Protein AF-A0A497HA04-F1 (afdb_monomer_lite)

Foldseek 3Di:
DDPPDPDAAAEAEDQDDPDQWAQDLVNSYIYHYPVCVVPPVVVVVSVVLRVQCSVVSVDPVSNVVSVLVVCLVCLPVVVVVVVVVVVCVVVVDVVVVVVVVVSSVVNVVCVVVVVVVVVVVVVVVVVVVVVCVVVVVD

Sequence (138 aa):
MKLKREGKPRIEWTSNSDVIAAYDPIADVIIINKRLRKNKKILKRCLEHEMLHWKAKDSFLKHLYIDLTDNFKHLFDCEFHSEVRKLVYQNKDVMLVKMFLLNYLIVLVLSPFMILAKLWFYSYRLVELIRGGADGKA

Secondary structure (DSSP, 8-state):
------S--EEEEESS-SSSEEEETTTTEEEEEGGGGG-HHHHHHHHHHHHHHHHTTT-HHHHHHHHHHHHHHHTT-HHHHHHHHHHHHHHT-HHHHHHHHHHHHHHHHHHHHHHHHHHHHHHHHHHHHHHHHHTT--

pLDDT: mean 75.04, std 12.55, range [34.31, 92.44]

Radius of gyration: 20.59 Å; chains: 1; bounding box: 50×46×54 Å

Structure (mmCIF, N/CA/C/O backbone):
data_AF-A0A497HA04-F1
#
_entry.id   AF-A0A497HA04-F1
#
loop_
_atom_site.group_PDB
_atom_site.id
_atom_site.type_symbol
_atom_site.label_atom_id
_atom_site.label_alt_id
_atom_site.label_comp_id
_atom_site.label_asym_id
_atom_site.label_entity_id
_atom_site.label_seq_id
_atom_site.pdbx_PDB_ins_code
_atom_site.Cartn_x
_atom_site.Cartn_y
_atom_site.Cartn_z
_atom_site.occupancy
_atom_site.B_iso_or_equiv
_atom_site.auth_seq_id
_atom_site.auth_comp_id
_atom_site.auth_asym_id
_atom_site.auth_atom_id
_atom_site.pdbx_PDB_model_num
ATOM 1 N N . MET A 1 1 ? -19.849 30.450 -5.565 1.00 34.31 1 MET A N 1
ATOM 2 C CA . MET A 1 1 ? -18.428 30.048 -5.696 1.00 34.31 1 MET A CA 1
ATOM 3 C C . MET A 1 1 ? -18.121 28.978 -4.655 1.00 34.31 1 MET A C 1
ATOM 5 O O . MET A 1 1 ? -18.272 29.253 -3.474 1.00 34.31 1 MET A O 1
ATOM 9 N N . LYS A 1 2 ? -17.774 27.750 -5.066 1.00 39.94 2 LYS A N 1
ATOM 10 C CA . LYS A 1 2 ? -17.339 26.688 -4.142 1.00 39.94 2 LYS A CA 1
ATOM 11 C C . LYS A 1 2 ? -15.832 26.840 -3.924 1.00 39.94 2 LYS A C 1
ATOM 13 O O . LYS A 1 2 ? -15.083 26.807 -4.895 1.00 39.94 2 LYS A O 1
ATOM 18 N N . LEU A 1 3 ? -15.409 27.044 -2.676 1.00 42.69 3 LEU A N 1
ATOM 19 C CA . LEU A 1 3 ? -13.997 27.061 -2.285 1.00 42.69 3 LEU A CA 1
ATOM 20 C C . LEU A 1 3 ? -13.339 25.751 -2.743 1.00 42.69 3 LEU A C 1
ATOM 22 O O . LEU A 1 3 ? -13.653 24.682 -2.216 1.00 42.69 3 LEU A O 1
ATOM 26 N N . LYS A 1 4 ? -12.447 25.833 -3.738 1.00 46.22 4 LYS A N 1
ATOM 27 C CA . LYS A 1 4 ? -11.519 24.753 -4.084 1.00 46.22 4 LYS A CA 1
ATOM 28 C C . LYS A 1 4 ? -10.614 24.544 -2.867 1.00 46.22 4 LYS A C 1
ATOM 30 O O . LYS A 1 4 ? -9.765 25.381 -2.584 1.00 46.22 4 LYS A O 1
ATOM 35 N N . ARG A 1 5 ? -10.849 23.474 -2.102 1.00 55.97 5 ARG A N 1
ATOM 36 C CA . ARG A 1 5 ? -9.963 23.058 -1.008 1.00 55.97 5 ARG A CA 1
ATOM 37 C C . ARG A 1 5 ? -8.695 22.475 -1.620 1.00 55.97 5 ARG A C 1
ATOM 39 O O . ARG A 1 5 ? -8.743 21.435 -2.270 1.00 55.97 5 ARG A O 1
ATOM 46 N N . GLU A 1 6 ? -7.577 23.161 -1.435 1.00 53.00 6 GLU A N 1
ATOM 47 C CA . GLU A 1 6 ? -6.270 22.690 -1.876 1.00 53.00 6 GLU A CA 1
ATOM 48 C C . GLU A 1 6 ? -5.796 21.501 -1.021 1.00 53.00 6 GLU A C 1
ATOM 50 O O . GLU A 1 6 ? -5.557 21.614 0.180 1.00 53.00 6 GLU A O 1
ATOM 55 N N . GLY A 1 7 ? -5.634 20.345 -1.668 1.00 68.44 7 GLY A N 1
ATOM 56 C CA . GLY A 1 7 ? -4.455 19.499 -1.476 1.00 68.44 7 GLY A CA 1
ATOM 57 C C . GLY A 1 7 ? -4.357 18.572 -0.257 1.00 68.44 7 GLY A C 1
ATOM 58 O O . GLY A 1 7 ? -3.248 18.101 -0.005 1.00 68.44 7 GLY A O 1
ATOM 59 N N . LYS A 1 8 ? -5.428 18.276 0.497 1.00 78.56 8 LYS A N 1
ATOM 60 C CA . LYS A 1 8 ? -5.393 17.245 1.563 1.00 78.56 8 LYS A CA 1
ATOM 61 C C . LYS A 1 8 ? -6.689 16.419 1.636 1.00 78.56 8 LYS A C 1
ATOM 63 O O . LYS A 1 8 ? -7.760 17.019 1.523 1.00 78.56 8 LYS A O 1
ATOM 68 N N . PRO A 1 9 ? -6.612 15.094 1.888 1.00 83.62 9 PRO A N 1
ATOM 69 C CA . PRO A 1 9 ? -7.795 14.259 2.087 1.00 83.62 9 PRO A CA 1
ATOM 70 C C . PRO A 1 9 ? -8.502 14.608 3.397 1.00 83.62 9 PRO A C 1
ATOM 72 O O . PRO A 1 9 ? -7.868 15.011 4.379 1.00 83.62 9 PRO A O 1
ATOM 75 N N . ARG A 1 10 ? -9.821 14.404 3.444 1.00 89.94 10 ARG A N 1
ATOM 76 C CA . ARG A 1 10 ? -10.571 14.453 4.708 1.00 89.94 10 ARG A CA 1
ATOM 77 C C . ARG A 1 10 ? -10.241 13.200 5.523 1.00 89.94 10 ARG A C 1
ATOM 79 O O . ARG A 1 10 ? -10.189 12.115 4.967 1.00 89.94 10 ARG A O 1
ATOM 86 N N . ILE A 1 11 ? -10.028 13.334 6.833 1.00 91.00 11 ILE A N 1
ATOM 87 C CA . ILE A 1 11 ? -9.798 12.184 7.722 1.00 91.00 11 ILE A CA 1
ATOM 88 C C . ILE A 1 11 ? -11.062 11.928 8.536 1.00 91.00 11 ILE A C 1
ATOM 90 O O . ILE A 1 11 ? -11.524 12.813 9.260 1.00 91.00 11 ILE A O 1
ATOM 94 N N . GLU A 1 12 ? -11.590 10.713 8.452 1.00 92.44 12 GLU A N 1
ATOM 95 C CA . GLU A 1 12 ? -12.752 10.267 9.211 1.00 92.44 12 GLU A CA 1
ATOM 96 C C . GLU A 1 12 ? -12.399 9.162 10.190 1.00 92.44 12 GLU A C 1
ATOM 98 O O . GLU A 1 12 ? -11.632 8.250 9.903 1.00 92.44 12 GLU A O 1
ATOM 103 N N . TRP A 1 13 ? -12.993 9.242 11.376 1.00 90.94 13 TRP A N 1
ATOM 104 C CA . TRP A 1 13 ? -12.772 8.275 12.439 1.00 90.94 13 TRP A CA 1
ATOM 105 C C . TRP A 1 13 ? -14.016 7.422 12.621 1.00 90.94 13 TRP A C 1
ATOM 107 O O . TRP A 1 13 ? -15.047 7.924 13.072 1.00 90.94 13 TRP A O 1
ATOM 117 N N . THR A 1 14 ? -13.902 6.123 12.373 1.00 88.75 14 THR A N 1
ATOM 118 C CA . THR A 1 14 ? -15.018 5.179 12.501 1.00 88.75 14 THR A CA 1
ATOM 119 C C . THR A 1 14 ? -14.753 4.119 13.565 1.00 88.75 14 THR A C 1
ATOM 121 O O . THR A 1 14 ? -13.613 3.752 13.846 1.00 88.75 14 THR A O 1
ATOM 124 N N . SER A 1 15 ? -15.823 3.664 14.211 1.00 82.50 15 SER A N 1
ATOM 125 C CA . SER A 1 15 ? -15.790 2.547 15.161 1.00 82.50 15 SER A CA 1
ATOM 126 C C . SER A 1 15 ? -16.076 1.198 14.483 1.00 82.50 15 SER A C 1
ATOM 128 O O . SER A 1 15 ? -15.715 0.169 15.045 1.00 82.50 15 SER A O 1
ATOM 130 N N . ASN A 1 16 ? -16.715 1.224 13.304 1.00 72.44 16 ASN A N 1
ATOM 131 C CA . ASN A 1 16 ? -17.355 0.081 12.638 1.00 72.44 16 ASN A CA 1
ATOM 132 C C . ASN A 1 16 ? -16.694 -0.243 11.288 1.00 72.44 16 ASN A C 1
ATOM 134 O O . ASN A 1 16 ? -17.379 -0.556 10.324 1.00 72.44 16 ASN A O 1
ATOM 138 N N . SER A 1 17 ? -15.375 -0.088 11.192 1.00 70.56 17 SER A N 1
ATOM 139 C CA . SER A 1 17 ? -14.633 -0.503 10.000 1.00 70.56 17 SER A CA 1
ATOM 140 C C . SER A 1 17 ? -13.956 -1.836 10.264 1.00 70.56 17 SER A C 1
ATOM 142 O O . SER A 1 17 ? -13.199 -1.945 11.235 1.00 70.56 17 SER A O 1
ATOM 144 N N . ASP A 1 18 ? -14.184 -2.792 9.365 1.00 68.12 18 ASP A N 1
ATOM 145 C CA . ASP A 1 18 ? -13.463 -4.069 9.300 1.00 68.12 18 ASP A CA 1
ATOM 146 C C . ASP A 1 18 ? -11.980 -3.866 8.943 1.00 68.12 18 ASP A C 1
ATOM 148 O O . ASP A 1 18 ? -11.139 -4.733 9.171 1.00 68.12 18 ASP A O 1
ATOM 152 N N . VAL A 1 19 ? -11.637 -2.679 8.430 1.00 69.06 19 VAL A N 1
ATOM 153 C CA . VAL A 1 19 ? -10.278 -2.273 8.072 1.00 69.06 19 VAL A CA 1
ATOM 154 C C . VAL A 1 19 ? -9.702 -1.302 9.104 1.00 69.06 19 VAL A C 1
ATOM 156 O O . VAL A 1 19 ? -10.405 -0.474 9.694 1.00 69.06 19 VAL A O 1
ATOM 159 N N . ILE A 1 20 ? -8.393 -1.398 9.321 1.00 80.88 20 ILE A N 1
ATOM 160 C CA . ILE A 1 20 ? -7.644 -0.584 10.284 1.00 80.88 20 ILE A CA 1
ATOM 161 C C . ILE A 1 20 ? -7.545 0.882 9.810 1.00 80.88 20 ILE A C 1
ATOM 163 O O . ILE A 1 20 ? -7.815 1.801 10.589 1.00 80.88 20 ILE A O 1
ATOM 167 N N . ALA A 1 21 ? -7.227 1.089 8.534 1.00 85.50 21 ALA A N 1
ATOM 168 C CA . ALA A 1 21 ? -7.331 2.351 7.810 1.00 85.50 21 ALA A CA 1
ATOM 169 C C . ALA A 1 21 ? -7.593 2.047 6.324 1.00 85.50 21 ALA A C 1
ATOM 171 O O . ALA A 1 21 ? -7.285 0.939 5.887 1.00 85.50 21 ALA A O 1
ATOM 172 N N . ALA A 1 22 ? -8.218 2.978 5.602 1.00 87.31 22 ALA A N 1
ATOM 173 C CA . ALA A 1 22 ? -8.432 2.877 4.160 1.00 87.31 22 ALA A CA 1
ATOM 174 C C . ALA A 1 22 ? -8.697 4.257 3.542 1.00 87.31 22 ALA A C 1
ATOM 176 O O . ALA A 1 22 ? -9.465 5.050 4.093 1.00 87.31 22 ALA A O 1
ATOM 177 N N . TYR A 1 23 ? -8.112 4.534 2.383 1.00 88.31 23 TYR A N 1
ATOM 178 C CA . TYR A 1 23 ? -8.466 5.662 1.534 1.00 88.31 23 TYR A CA 1
ATOM 179 C C . TYR A 1 23 ? -9.630 5.297 0.605 1.00 88.31 23 TYR A C 1
ATOM 181 O O . TYR A 1 23 ? -9.546 4.361 -0.187 1.00 88.31 23 TYR A O 1
ATOM 189 N N . ASP A 1 24 ? -10.709 6.072 0.685 1.00 87.44 24 ASP A N 1
ATOM 190 C CA . ASP A 1 24 ? -11.839 6.036 -0.233 1.00 87.44 24 ASP A CA 1
ATOM 191 C C . ASP A 1 24 ? -11.628 7.080 -1.350 1.00 87.44 24 ASP A C 1
ATOM 193 O O . ASP A 1 24 ? -11.758 8.286 -1.096 1.00 87.44 24 ASP A O 1
ATOM 197 N N . PRO A 1 25 ? -11.318 6.651 -2.590 1.00 82.56 25 PRO A N 1
ATOM 198 C CA . PRO A 1 25 ? -11.091 7.557 -3.713 1.00 82.56 25 PRO A CA 1
ATOM 199 C C . PRO A 1 25 ? -12.373 8.231 -4.220 1.00 82.56 25 PRO A C 1
ATOM 201 O O . PRO A 1 25 ? -12.289 9.287 -4.843 1.00 82.56 25 PRO A O 1
ATOM 204 N N . ILE A 1 26 ? -13.552 7.654 -3.958 1.00 84.19 26 ILE A N 1
ATOM 205 C CA . ILE A 1 26 ? -14.844 8.211 -4.383 1.00 84.19 26 ILE A CA 1
ATOM 206 C C . ILE A 1 26 ? -15.232 9.361 -3.452 1.00 84.19 26 ILE A C 1
ATOM 208 O O . ILE A 1 26 ? -15.622 10.435 -3.912 1.00 84.19 26 ILE A O 1
ATOM 212 N N . ALA A 1 27 ? -15.110 9.148 -2.139 1.00 86.69 27 ALA A N 1
ATOM 213 C CA . ALA A 1 27 ? -15.410 10.168 -1.135 1.00 86.69 27 ALA A CA 1
ATOM 214 C C . ALA A 1 27 ? -14.257 11.168 -0.908 1.00 86.69 27 ALA A C 1
ATOM 216 O O . ALA A 1 27 ? -14.474 12.210 -0.284 1.00 86.69 27 ALA A O 1
ATOM 217 N N . ASP A 1 28 ? -13.054 10.862 -1.405 1.00 87.69 28 ASP A N 1
ATOM 218 C CA . ASP A 1 28 ? -11.790 11.565 -1.141 1.00 87.69 28 ASP A CA 1
ATO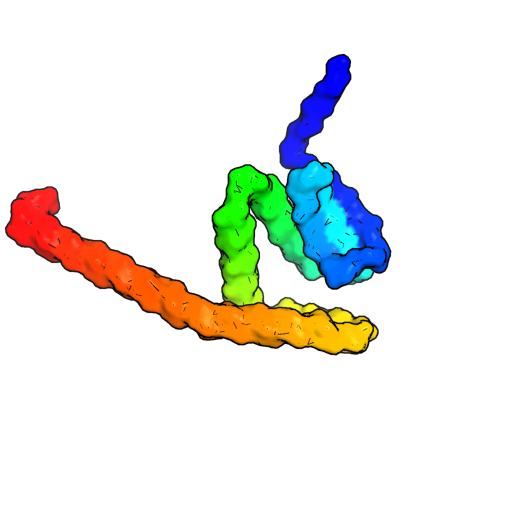M 219 C C . ASP A 1 28 ? -11.466 11.667 0.366 1.00 87.69 28 ASP A C 1
ATOM 221 O O . ASP A 1 28 ? -11.111 12.725 0.906 1.00 87.69 28 ASP A O 1
ATOM 225 N N . VAL A 1 29 ? -11.633 10.541 1.069 1.00 91.12 29 VAL A N 1
ATOM 226 C CA . VAL A 1 29 ? -11.554 10.442 2.535 1.00 91.12 29 VAL A CA 1
ATOM 227 C C . VAL A 1 29 ? -10.614 9.321 2.956 1.00 91.12 29 VAL A C 1
ATOM 229 O O . VAL A 1 29 ? -10.701 8.214 2.450 1.00 91.12 29 VAL A O 1
ATOM 232 N N . ILE A 1 30 ? -9.764 9.574 3.949 1.00 91.75 30 ILE A N 1
ATOM 233 C CA . ILE A 1 30 ? -9.048 8.532 4.688 1.00 91.75 30 ILE A CA 1
ATOM 234 C C . ILE A 1 30 ? -9.879 8.153 5.913 1.00 91.75 30 ILE A C 1
ATOM 236 O O . ILE A 1 30 ? -10.058 8.951 6.836 1.00 91.75 30 ILE A O 1
ATOM 240 N N . ILE A 1 31 ? -10.376 6.925 5.926 1.00 91.50 31 ILE A N 1
ATOM 241 C CA . ILE A 1 31 ? -11.153 6.336 7.010 1.00 91.50 31 ILE A CA 1
ATOM 242 C C . ILE A 1 31 ? -10.186 5.615 7.950 1.00 91.50 31 ILE A C 1
ATOM 244 O O . ILE A 1 31 ? -9.391 4.788 7.520 1.00 91.50 31 ILE A O 1
ATOM 248 N N . ILE A 1 32 ? -10.245 5.915 9.247 1.00 89.19 32 ILE A N 1
ATOM 249 C CA . ILE A 1 32 ? -9.354 5.347 10.266 1.00 89.19 32 ILE A CA 1
ATOM 250 C C . ILE A 1 32 ? -10.178 4.754 11.400 1.00 89.19 32 ILE A C 1
ATOM 252 O O . ILE A 1 32 ? -11.061 5.407 11.970 1.00 89.19 32 ILE A O 1
ATOM 256 N N . ASN A 1 33 ? -9.852 3.524 11.792 1.00 88.38 33 ASN A N 1
ATOM 257 C CA . ASN A 1 33 ? -10.484 2.895 12.939 1.00 88.38 33 ASN A CA 1
ATOM 258 C C . ASN A 1 33 ? -10.085 3.619 14.241 1.00 88.38 33 ASN A C 1
ATOM 260 O O . ASN A 1 33 ? -8.904 3.761 14.570 1.00 88.38 33 ASN A O 1
ATOM 264 N N . LYS A 1 34 ? -11.069 4.051 15.041 1.00 87.75 34 LYS A N 1
ATOM 265 C CA . LYS A 1 34 ? -10.860 4.782 16.309 1.00 87.75 34 LYS A CA 1
ATOM 266 C C . LYS A 1 34 ? -9.950 4.049 17.295 1.00 87.75 34 LYS A C 1
ATOM 268 O O . LYS A 1 34 ? -9.296 4.705 18.108 1.00 87.75 34 LYS A O 1
ATOM 273 N N . ARG A 1 35 ? -9.879 2.715 17.231 1.00 82.19 35 ARG A N 1
ATOM 274 C CA . ARG A 1 35 ? -9.032 1.895 18.113 1.00 82.19 35 ARG A CA 1
ATOM 275 C C . ARG A 1 35 ? -7.539 2.194 17.936 1.00 82.19 35 ARG A C 1
ATOM 277 O O . ARG A 1 35 ? -6.790 2.098 18.906 1.00 82.19 35 ARG A O 1
ATOM 284 N N . LEU A 1 36 ? -7.122 2.665 16.757 1.00 80.31 36 LEU A N 1
ATOM 285 C CA . LEU A 1 36 ? -5.737 3.057 16.482 1.00 80.31 36 LEU A CA 1
ATOM 286 C C . LEU A 1 36 ? -5.263 4.295 17.242 1.00 80.31 36 LEU A C 1
ATOM 288 O O . LEU A 1 36 ? -4.058 4.476 17.388 1.00 80.31 36 LEU A O 1
ATOM 292 N N . ARG A 1 37 ? -6.166 5.137 17.770 1.00 81.81 37 ARG A N 1
ATOM 293 C CA . ARG A 1 37 ? -5.772 6.353 18.513 1.00 81.81 37 ARG A CA 1
ATOM 294 C C . ARG A 1 37 ? -4.819 6.061 19.673 1.00 81.81 37 ARG A C 1
ATOM 296 O O . ARG A 1 37 ? -4.029 6.924 20.044 1.00 81.81 37 ARG A O 1
ATOM 303 N N . LYS A 1 38 ? -4.899 4.854 20.241 1.00 81.25 38 L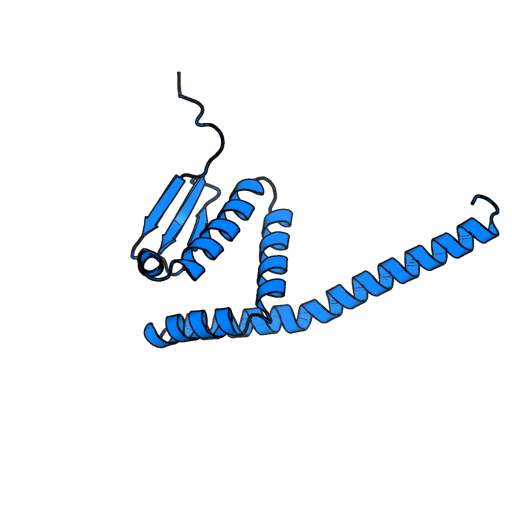YS A N 1
ATOM 304 C CA . LYS A 1 38 ? -4.062 4.416 21.362 1.00 81.25 38 LYS A CA 1
ATOM 305 C C . LYS A 1 38 ? -2.647 4.009 20.937 1.00 81.25 38 LYS A C 1
ATOM 307 O O . LYS A 1 38 ? -1.742 4.106 21.757 1.00 81.25 38 LYS A O 1
ATOM 312 N N . ASN A 1 39 ? -2.431 3.600 19.682 1.00 83.50 39 ASN A N 1
ATOM 313 C CA . ASN A 1 39 ? -1.113 3.206 19.179 1.00 83.50 39 ASN A CA 1
ATOM 314 C C . ASN A 1 39 ? -0.598 4.223 18.147 1.00 83.50 39 ASN A C 1
ATOM 316 O O . ASN A 1 39 ? -0.838 4.104 16.945 1.00 83.50 39 ASN A O 1
ATOM 320 N N . LYS A 1 40 ? 0.139 5.232 18.634 1.00 85.44 40 LYS A N 1
ATOM 321 C CA . LYS A 1 40 ? 0.683 6.332 17.815 1.00 85.44 40 LYS A CA 1
ATOM 322 C C . LYS A 1 40 ? 1.601 5.851 16.683 1.00 85.44 40 LYS A C 1
ATOM 324 O O . LYS A 1 40 ? 1.614 6.482 15.630 1.00 85.44 40 LYS A O 1
ATOM 329 N N . LYS A 1 41 ? 2.356 4.763 16.886 1.00 83.50 41 LYS A N 1
ATOM 330 C CA . LYS A 1 41 ? 3.308 4.231 15.895 1.00 83.50 41 LYS A CA 1
ATOM 331 C C . LYS A 1 41 ? 2.568 3.619 14.707 1.00 83.50 41 LYS A C 1
ATOM 333 O O . LYS A 1 41 ? 2.832 4.012 13.573 1.00 83.50 41 LYS A O 1
ATOM 338 N N . ILE A 1 42 ? 1.601 2.736 14.970 1.00 78.75 42 ILE A N 1
ATOM 339 C CA . ILE A 1 42 ? 0.760 2.141 13.917 1.00 78.75 42 ILE A CA 1
ATOM 340 C C . ILE A 1 42 ? -0.069 3.224 13.229 1.00 78.75 42 ILE A C 1
ATOM 342 O O . ILE A 1 42 ? -0.089 3.290 12.007 1.00 78.75 42 ILE A O 1
ATOM 346 N N . LEU A 1 43 ? -0.695 4.119 14.000 1.00 86.06 43 LEU A N 1
ATOM 347 C CA . LEU A 1 43 ? -1.511 5.198 13.448 1.00 86.06 43 LEU A CA 1
ATOM 348 C C . LEU A 1 43 ? -0.727 6.076 12.466 1.00 86.06 43 LEU A C 1
ATOM 350 O O . LEU A 1 43 ? -1.225 6.370 11.383 1.00 86.06 43 LEU A O 1
ATOM 354 N N . LYS A 1 44 ? 0.490 6.492 12.839 1.00 88.62 44 LYS A N 1
ATOM 355 C CA . LYS A 1 44 ? 1.352 7.296 11.967 1.00 88.62 44 LYS A CA 1
ATOM 356 C C . LYS A 1 44 ? 1.647 6.559 10.659 1.00 88.62 44 LYS A C 1
ATOM 358 O O . LYS A 1 44 ? 1.514 7.159 9.601 1.00 88.62 44 LYS A O 1
ATOM 363 N N . ARG A 1 45 ? 1.990 5.270 10.733 1.00 83.62 45 ARG A N 1
ATOM 364 C CA . ARG A 1 45 ? 2.277 4.450 9.548 1.00 83.62 45 ARG A CA 1
ATOM 365 C C . ARG A 1 45 ? 1.057 4.293 8.643 1.00 83.62 45 ARG A C 1
ATOM 367 O O . ARG A 1 45 ? 1.169 4.550 7.453 1.00 83.62 45 ARG A O 1
ATOM 374 N N . CYS A 1 46 ? -0.107 3.954 9.201 1.00 84.19 46 CYS A N 1
ATOM 375 C CA . CYS A 1 46 ? -1.349 3.862 8.431 1.00 84.19 46 CYS A CA 1
ATOM 376 C C . CYS A 1 46 ? -1.670 5.194 7.741 1.00 84.19 46 CYS A C 1
ATOM 378 O O . CYS A 1 46 ? -1.985 5.215 6.563 1.00 84.19 46 CYS A O 1
ATOM 380 N N . LEU A 1 47 ? -1.523 6.324 8.437 1.00 89.50 47 LEU A N 1
ATOM 381 C CA . LEU A 1 47 ? -1.723 7.645 7.836 1.00 89.50 47 LEU A CA 1
ATOM 382 C C . LEU A 1 47 ? -0.747 7.940 6.692 1.00 89.50 47 LEU A C 1
ATOM 384 O O . LEU A 1 47 ? -1.161 8.471 5.665 1.00 89.50 47 LEU A O 1
ATOM 388 N N . GLU A 1 48 ? 0.537 7.623 6.869 1.00 89.56 48 GLU A N 1
ATOM 389 C CA . GLU A 1 48 ? 1.555 7.794 5.828 1.00 89.56 48 GLU A CA 1
ATOM 390 C C . GLU A 1 48 ? 1.226 6.954 4.590 1.00 89.56 48 GLU A C 1
ATOM 392 O O . GLU A 1 48 ? 1.276 7.477 3.478 1.00 89.56 48 GLU A O 1
ATOM 397 N N . HIS A 1 49 ? 0.823 5.700 4.795 1.00 89.62 49 HIS A N 1
ATOM 398 C CA . HIS A 1 49 ? 0.395 4.779 3.747 1.00 89.62 49 HIS A CA 1
ATOM 399 C C . HIS A 1 49 ? -0.833 5.307 2.984 1.00 89.62 49 HIS A C 1
ATOM 401 O O . HIS A 1 49 ? -0.766 5.532 1.777 1.00 89.62 49 HIS A O 1
ATOM 407 N N . GLU A 1 50 ? -1.924 5.632 3.683 1.00 89.50 50 GLU A N 1
ATOM 408 C CA . GLU A 1 50 ? -3.152 6.127 3.043 1.00 89.50 50 GLU A CA 1
ATOM 409 C C . GLU A 1 50 ? -2.956 7.486 2.349 1.00 89.50 50 GLU A C 1
ATOM 411 O O . GLU A 1 50 ? -3.583 7.784 1.332 1.00 89.50 50 GLU A O 1
ATOM 416 N N . MET A 1 51 ? -2.037 8.324 2.842 1.00 90.06 51 MET A N 1
ATOM 417 C CA . MET A 1 51 ? -1.649 9.555 2.149 1.00 90.06 51 MET A CA 1
ATOM 418 C C . MET A 1 51 ? -0.918 9.290 0.828 1.00 90.06 51 MET A C 1
ATOM 420 O O . MET A 1 51 ? -1.022 10.113 -0.085 1.00 90.06 51 MET A O 1
ATOM 424 N N . LEU A 1 52 ? -0.161 8.195 0.709 1.00 88.31 52 LEU A N 1
ATOM 425 C CA . LEU A 1 52 ? 0.453 7.804 -0.561 1.00 88.31 52 LEU A CA 1
ATOM 426 C C . LEU A 1 52 ? -0.616 7.362 -1.561 1.00 88.31 52 LEU A C 1
ATOM 428 O O . LEU A 1 52 ? -0.561 7.808 -2.707 1.00 88.31 52 LEU A O 1
ATOM 432 N N . HIS A 1 53 ? -1.619 6.595 -1.121 1.00 85.75 53 HIS A N 1
ATOM 433 C CA . HIS A 1 53 ? -2.784 6.264 -1.948 1.00 85.75 53 HIS A CA 1
ATOM 434 C C . HIS A 1 53 ? -3.527 7.517 -2.400 1.00 85.75 53 HIS A C 1
ATOM 436 O O . HIS A 1 53 ? -3.746 7.706 -3.591 1.00 85.75 53 HIS A O 1
ATOM 442 N N . TRP A 1 54 ? -3.798 8.454 -1.491 1.00 91.69 54 TRP A N 1
ATOM 443 C CA . TRP A 1 54 ? -4.427 9.721 -1.862 1.00 91.69 54 TRP A CA 1
ATOM 444 C C . TRP A 1 54 ? -3.628 10.508 -2.917 1.00 91.69 54 TRP A C 1
ATOM 446 O O . TRP A 1 54 ? -4.198 11.032 -3.874 1.00 91.69 54 TRP A O 1
ATOM 456 N N . LYS A 1 55 ? -2.293 10.563 -2.801 1.00 88.38 55 LYS A N 1
ATOM 457 C CA . LYS A 1 55 ? -1.424 11.201 -3.813 1.00 88.38 55 LYS A CA 1
ATOM 458 C C . LYS A 1 55 ? -1.426 10.466 -5.155 1.00 88.38 55 LYS A C 1
ATOM 460 O O . LYS A 1 55 ? -1.094 11.064 -6.176 1.00 88.38 55 LYS A O 1
ATOM 465 N N . ALA A 1 56 ? -1.751 9.181 -5.148 1.00 87.06 56 ALA A N 1
ATOM 466 C CA . ALA A 1 56 ? -1.766 8.311 -6.311 1.00 87.06 56 ALA A CA 1
ATOM 467 C C . ALA A 1 56 ? -3.179 8.049 -6.863 1.00 87.06 56 ALA A C 1
ATOM 469 O O . ALA A 1 56 ? -3.301 7.227 -7.771 1.00 87.06 56 ALA A O 1
ATOM 470 N N . LYS A 1 57 ? -4.199 8.782 -6.386 1.00 82.12 57 LYS A N 1
ATOM 471 C CA . LYS A 1 57 ? -5.632 8.566 -6.668 1.00 82.12 57 LYS A CA 1
ATOM 472 C C . LYS A 1 57 ? -6.018 8.422 -8.140 1.00 82.12 57 LYS A C 1
ATOM 474 O O . LYS A 1 57 ? -7.002 7.761 -8.450 1.00 82.12 57 LYS A O 1
ATOM 479 N N . ASP A 1 58 ? -5.226 8.988 -9.047 1.00 83.88 58 ASP A N 1
ATOM 480 C CA . ASP A 1 58 ? -5.474 8.939 -10.491 1.00 83.88 58 ASP A CA 1
ATOM 481 C C . ASP A 1 58 ? -4.935 7.660 -11.164 1.00 83.88 58 ASP A C 1
ATOM 483 O O . ASP A 1 58 ? -4.993 7.525 -12.386 1.00 83.88 58 ASP A O 1
ATOM 487 N N . SER A 1 59 ? -4.346 6.719 -10.414 1.00 81.00 59 SER A N 1
ATOM 488 C CA . SER A 1 59 ? -3.726 5.530 -10.999 1.00 81.00 59 SER A CA 1
ATOM 489 C C . SER A 1 59 ? -3.851 4.287 -10.125 1.00 81.00 59 SER A C 1
ATOM 491 O O . SER A 1 59 ? -3.117 4.094 -9.155 1.00 81.00 59 SER A O 1
ATOM 493 N N . PHE A 1 60 ? -4.700 3.367 -10.584 1.00 73.75 60 PHE A N 1
ATOM 494 C CA . PHE A 1 60 ? -4.818 2.019 -10.032 1.00 73.75 60 PHE A CA 1
ATOM 495 C C . PHE A 1 60 ? -3.464 1.293 -9.960 1.00 73.75 60 PHE A C 1
ATOM 497 O O . PHE A 1 60 ? -3.128 0.706 -8.936 1.00 73.75 60 PHE A O 1
ATOM 504 N N . LEU A 1 61 ? -2.641 1.385 -11.014 1.00 69.31 61 LEU A N 1
ATOM 505 C CA . LEU A 1 61 ? -1.326 0.736 -11.038 1.00 69.31 61 LEU A CA 1
ATOM 506 C C . LEU A 1 61 ? -0.381 1.306 -9.968 1.00 69.31 61 LEU A C 1
ATOM 508 O O . LEU A 1 61 ? 0.399 0.560 -9.379 1.00 69.31 61 LEU A O 1
ATOM 512 N N . LYS A 1 62 ? -0.466 2.613 -9.680 1.00 74.31 62 LYS A N 1
ATOM 513 C CA . LYS A 1 62 ? 0.304 3.224 -8.587 1.00 74.31 62 LYS A CA 1
ATOM 514 C C . LYS A 1 62 ? -0.196 2.766 -7.220 1.00 74.31 62 LYS A C 1
ATOM 516 O O . LYS A 1 62 ? 0.644 2.514 -6.365 1.00 74.31 62 LYS A O 1
ATOM 521 N N . HIS A 1 63 ? -1.509 2.623 -7.020 1.00 73.56 63 HIS A N 1
ATOM 522 C CA . HIS A 1 63 ? -2.058 2.053 -5.781 1.00 73.56 63 HIS A CA 1
ATOM 523 C C . HIS A 1 63 ? -1.522 0.640 -5.556 1.00 73.56 63 HIS A C 1
ATOM 525 O O . HIS A 1 63 ? -0.909 0.387 -4.527 1.00 73.56 63 HIS A O 1
ATOM 531 N N . LEU A 1 64 ? -1.625 -0.224 -6.570 1.00 70.31 64 LEU A N 1
ATOM 532 C CA . LEU A 1 64 ? -1.123 -1.594 -6.498 1.00 70.31 64 LEU A CA 1
ATOM 533 C C . LEU A 1 64 ? 0.381 -1.642 -6.195 1.00 70.31 64 LEU A C 1
ATOM 535 O O . LEU A 1 64 ? 0.839 -2.466 -5.409 1.00 70.31 64 LEU A O 1
ATOM 539 N N . TYR A 1 65 ? 1.168 -0.751 -6.801 1.00 73.25 65 TYR A N 1
ATOM 540 C CA . TYR A 1 65 ? 2.596 -0.659 -6.510 1.00 73.25 65 TYR A CA 1
ATOM 541 C C . TYR A 1 65 ? 2.875 -0.224 -5.064 1.00 73.25 65 TYR A C 1
ATOM 543 O O . TYR A 1 65 ? 3.778 -0.779 -4.438 1.00 73.25 65 TYR A O 1
ATOM 551 N N . ILE A 1 66 ? 2.125 0.749 -4.533 1.00 74.06 66 ILE A N 1
ATOM 552 C CA . ILE A 1 66 ? 2.234 1.188 -3.133 1.00 74.06 66 ILE A CA 1
ATOM 553 C C . ILE A 1 66 ? 1.902 0.018 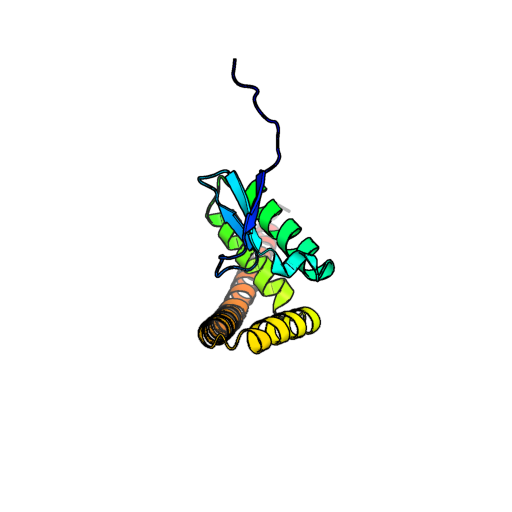-2.205 1.00 74.06 66 ILE A C 1
ATOM 555 O O . ILE A 1 66 ? 2.730 -0.311 -1.359 1.00 74.06 66 ILE A O 1
ATOM 559 N N . ASP A 1 67 ? 0.783 -0.672 -2.439 1.00 71.19 67 ASP A N 1
ATOM 560 C CA . ASP A 1 67 ? 0.365 -1.846 -1.666 1.00 71.19 67 ASP A CA 1
ATOM 561 C C . ASP A 1 67 ? 1.440 -2.936 -1.668 1.00 71.19 67 ASP A C 1
ATOM 563 O O . ASP A 1 67 ? 1.811 -3.466 -0.622 1.00 71.19 67 ASP A O 1
ATOM 567 N N . LEU A 1 68 ? 1.984 -3.273 -2.841 1.00 65.75 68 LEU A N 1
ATOM 568 C CA . LEU A 1 68 ? 3.014 -4.304 -2.975 1.00 65.75 68 LEU A CA 1
ATOM 569 C C . LEU A 1 68 ? 4.335 -3.891 -2.325 1.00 65.75 68 LEU A C 1
ATOM 571 O O . LEU A 1 68 ? 4.981 -4.713 -1.677 1.00 65.75 68 LEU A O 1
ATOM 575 N N . THR A 1 69 ? 4.743 -2.633 -2.486 1.00 71.50 69 THR A N 1
ATOM 576 C CA . THR A 1 69 ? 6.001 -2.124 -1.924 1.00 71.50 69 THR A CA 1
ATOM 577 C C . THR A 1 69 ? 5.928 -2.059 -0.407 1.00 71.50 69 THR A C 1
ATOM 579 O O . THR A 1 69 ? 6.885 -2.444 0.264 1.00 71.50 69 THR A O 1
ATOM 582 N N . ASP A 1 70 ? 4.800 -1.610 0.140 1.00 72.06 70 ASP A N 1
ATOM 583 C CA . ASP A 1 70 ? 4.605 -1.513 1.580 1.00 72.06 70 ASP A CA 1
ATOM 584 C C . ASP A 1 70 ? 4.460 -2.907 2.204 1.00 72.06 70 ASP A C 1
ATOM 586 O O . ASP A 1 70 ? 5.153 -3.218 3.173 1.00 72.06 70 ASP A O 1
ATOM 590 N N . ASN A 1 71 ? 3.702 -3.813 1.572 1.00 64.44 71 ASN A N 1
ATOM 591 C CA . ASN A 1 71 ? 3.651 -5.219 1.982 1.00 64.44 71 ASN A CA 1
ATOM 592 C C . ASN A 1 71 ? 5.033 -5.885 1.937 1.00 64.44 71 ASN A C 1
ATOM 594 O O . ASN A 1 71 ? 5.392 -6.605 2.866 1.00 64.44 71 ASN A O 1
ATOM 598 N N . PHE A 1 72 ? 5.840 -5.632 0.902 1.00 64.31 72 PHE A N 1
ATOM 599 C CA . PHE A 1 72 ? 7.191 -6.188 0.799 1.00 64.31 72 PHE A CA 1
ATOM 600 C C . PHE A 1 72 ? 8.143 -5.606 1.852 1.00 64.31 72 PHE A C 1
ATOM 602 O O . PHE A 1 72 ? 8.910 -6.341 2.473 1.00 64.31 72 PHE A O 1
ATOM 609 N N . LYS A 1 73 ? 8.078 -4.293 2.095 1.00 67.75 73 LYS A N 1
ATOM 610 C CA . LYS A 1 73 ? 8.854 -3.615 3.142 1.00 67.75 73 LYS A CA 1
ATOM 611 C C . LYS A 1 73 ? 8.514 -4.159 4.526 1.00 67.75 73 LYS A C 1
ATOM 613 O O . LYS A 1 73 ? 9.402 -4.317 5.362 1.00 67.75 73 LYS A O 1
ATOM 618 N N . HIS A 1 74 ? 7.238 -4.440 4.763 1.00 62.59 74 HIS A N 1
ATOM 619 C CA . HIS A 1 74 ? 6.756 -4.915 6.050 1.00 62.59 74 HIS A CA 1
ATOM 620 C C . HIS A 1 74 ? 6.839 -6.426 6.223 1.00 62.59 74 HIS A C 1
ATOM 622 O O . HIS A 1 74 ? 6.837 -6.859 7.367 1.00 62.59 74 HIS A O 1
ATOM 628 N N . LEU A 1 75 ? 7.050 -7.195 5.149 1.00 53.72 75 LEU A N 1
ATOM 629 C CA . LEU A 1 75 ? 7.208 -8.655 5.168 1.00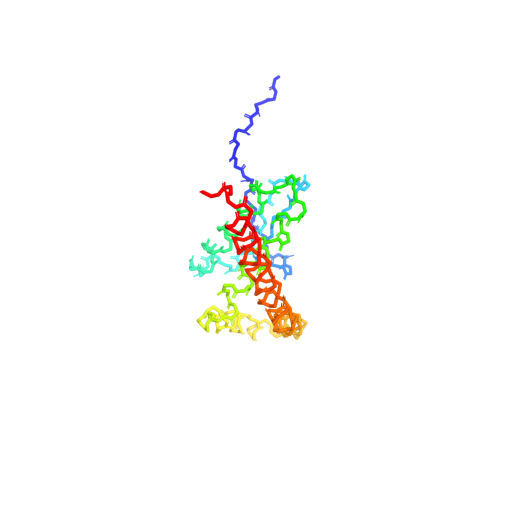 53.72 75 LEU A CA 1
ATOM 630 C C . LEU A 1 75 ? 8.286 -9.162 6.140 1.00 53.72 75 LEU A C 1
ATOM 632 O O . LEU A 1 75 ? 8.236 -10.309 6.585 1.00 53.72 75 LEU A O 1
ATOM 636 N N . PHE A 1 76 ? 9.262 -8.307 6.453 1.00 52.12 76 PHE A N 1
ATOM 637 C CA . PHE A 1 76 ? 10.377 -8.593 7.355 1.00 52.12 76 PHE A CA 1
ATOM 638 C C . PHE A 1 76 ? 10.352 -7.740 8.638 1.00 52.12 76 PHE A C 1
ATOM 640 O O . PHE A 1 76 ? 11.248 -7.859 9.473 1.00 52.12 76 PHE A O 1
ATOM 647 N N . ASP A 1 77 ? 9.338 -6.885 8.833 1.00 62.44 77 ASP A N 1
ATOM 648 C CA . ASP A 1 77 ? 9.186 -6.059 10.038 1.00 62.44 77 ASP A CA 1
ATOM 649 C C . ASP A 1 77 ? 8.511 -6.878 11.150 1.00 62.44 77 ASP A C 1
ATOM 651 O O . ASP A 1 77 ? 7.308 -6.778 11.412 1.00 62.44 77 ASP A O 1
ATOM 655 N N . CYS A 1 78 ? 9.305 -7.734 11.802 1.00 52.97 78 CYS A N 1
ATOM 656 C CA . CYS A 1 78 ? 8.861 -8.611 12.889 1.00 52.97 78 CYS A CA 1
ATOM 657 C C . CYS A 1 78 ? 8.133 -7.859 14.020 1.00 52.97 78 CYS A C 1
ATOM 659 O O . CYS A 1 78 ? 7.249 -8.428 14.665 1.00 52.97 78 CYS A O 1
ATOM 661 N N . GLU A 1 79 ? 8.474 -6.589 14.259 1.00 61.62 79 GLU A N 1
ATOM 662 C CA . GLU A 1 79 ? 7.832 -5.755 15.275 1.00 61.62 79 GLU A CA 1
ATOM 663 C C . GLU A 1 79 ? 6.404 -5.384 14.850 1.00 61.62 79 GLU A C 1
ATOM 665 O O . GLU A 1 79 ? 5.456 -5.598 15.608 1.00 61.62 79 GLU A O 1
ATOM 670 N N . PHE A 1 80 ? 6.226 -4.937 13.603 1.00 65.56 80 PHE A N 1
ATOM 671 C CA . PHE A 1 80 ? 4.909 -4.664 13.027 1.00 65.56 80 PHE A CA 1
ATOM 672 C C . PHE A 1 80 ? 4.031 -5.917 12.978 1.00 65.56 80 PHE A C 1
ATOM 674 O O . PHE A 1 80 ? 2.884 -5.895 13.428 1.00 65.56 80 PHE A O 1
ATOM 681 N N . HIS A 1 81 ? 4.588 -7.038 12.515 1.00 61.81 81 HIS A N 1
ATOM 682 C CA . HIS A 1 81 ? 3.899 -8.327 12.504 1.00 61.81 81 HIS A CA 1
ATOM 683 C C . HIS A 1 81 ? 3.447 -8.755 13.908 1.00 61.81 81 HIS A C 1
ATOM 685 O O . HIS A 1 81 ? 2.338 -9.267 14.062 1.00 61.81 81 HIS A O 1
ATOM 691 N N . SER A 1 82 ? 4.272 -8.534 14.936 1.00 60.06 82 SER A N 1
ATOM 692 C CA . SER A 1 82 ? 3.938 -8.832 16.334 1.00 60.06 82 SER A CA 1
ATOM 693 C C . SER A 1 82 ? 2.795 -7.953 16.852 1.00 60.06 82 SER A C 1
ATOM 695 O O . SER A 1 82 ? 1.875 -8.458 17.499 1.00 60.06 82 SER A O 1
ATOM 697 N N . GLU A 1 83 ? 2.792 -6.656 16.534 1.00 65.81 83 GLU A N 1
ATOM 698 C CA . GLU A 1 83 ? 1.722 -5.741 16.945 1.00 65.81 83 GLU A CA 1
ATOM 699 C C . GLU A 1 83 ? 0.395 -6.013 16.229 1.00 65.81 83 GLU A C 1
ATOM 701 O O . GLU A 1 83 ? -0.643 -6.090 16.889 1.00 65.81 83 GLU A O 1
ATOM 706 N N . VAL A 1 84 ? 0.419 -6.233 14.910 1.00 65.56 84 VAL A N 1
ATOM 707 C CA . VAL A 1 84 ? -0.776 -6.603 14.135 1.00 65.56 84 VAL A CA 1
ATOM 708 C C . VAL A 1 84 ? -1.333 -7.925 14.648 1.00 65.56 84 VAL A C 1
ATOM 710 O O . VAL A 1 84 ? -2.521 -8.016 14.940 1.00 65.56 84 VAL A O 1
ATOM 713 N N . ARG A 1 85 ? -0.473 -8.927 14.863 1.00 64.75 85 ARG A N 1
AT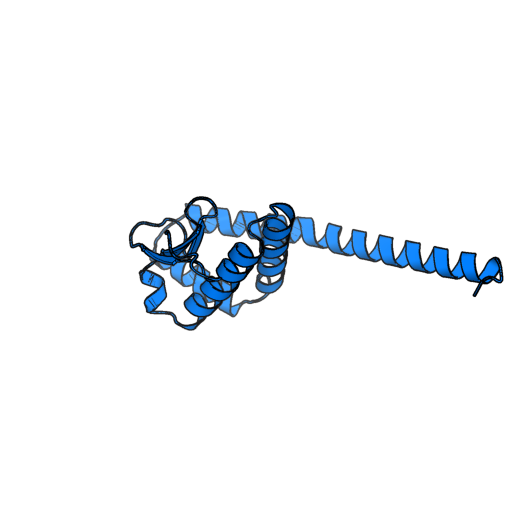OM 714 C CA . ARG A 1 85 ? -0.857 -10.230 15.418 1.00 64.75 85 ARG A CA 1
ATOM 715 C C . ARG A 1 85 ? -1.499 -10.098 16.802 1.00 64.75 85 ARG A C 1
ATOM 717 O O . ARG A 1 85 ? -2.532 -10.717 17.037 1.00 64.75 85 ARG A O 1
ATOM 724 N N . LYS A 1 86 ? -0.953 -9.268 17.700 1.00 68.38 86 LYS A N 1
ATOM 725 C CA . LYS A 1 86 ? -1.584 -8.961 19.000 1.00 68.38 86 LYS A CA 1
ATOM 726 C C . LYS A 1 86 ? -2.968 -8.336 18.819 1.00 68.38 86 LYS A C 1
ATOM 728 O O . LYS A 1 86 ? -3.902 -8.734 19.512 1.00 68.38 86 LYS A O 1
ATOM 733 N N . LEU A 1 87 ? -3.111 -7.405 17.876 1.00 65.56 87 LEU A N 1
ATOM 734 C CA . LEU A 1 87 ? -4.379 -6.740 17.579 1.00 65.56 87 LEU A CA 1
ATOM 735 C C . LEU A 1 87 ? -5.417 -7.725 17.016 1.00 65.56 87 LEU A C 1
ATOM 737 O O . LEU A 1 87 ? -6.575 -7.697 17.424 1.00 65.56 87 LEU A O 1
ATOM 741 N N . VAL A 1 88 ? -5.003 -8.636 16.133 1.00 63.31 88 VAL A N 1
ATOM 742 C CA . VAL A 1 88 ? -5.873 -9.678 15.572 1.00 63.31 88 VAL A CA 1
ATOM 743 C C . VAL A 1 88 ? -6.298 -10.680 16.650 1.00 63.31 88 VAL A C 1
ATOM 745 O O . VAL A 1 88 ? -7.487 -10.967 16.784 1.00 63.31 88 VAL A O 1
ATOM 748 N N . TYR A 1 89 ? -5.361 -11.161 17.478 1.00 64.38 89 TYR A N 1
ATOM 749 C CA . TYR A 1 89 ? -5.670 -12.098 18.566 1.00 64.38 89 TYR A CA 1
ATOM 750 C C . TYR A 1 89 ? -6.614 -11.505 19.614 1.00 64.38 89 TYR A C 1
ATOM 752 O O . TYR A 1 89 ? -7.481 -12.218 20.117 1.00 64.38 89 TYR A O 1
ATOM 760 N N . GLN A 1 90 ? -6.507 -10.206 19.912 1.00 64.69 90 GLN A N 1
ATOM 761 C CA . GLN A 1 90 ? -7.455 -9.520 20.796 1.00 64.69 90 GLN A CA 1
ATOM 762 C C . GLN A 1 90 ? -8.883 -9.497 20.235 1.00 64.69 90 GLN A C 1
ATOM 764 O O . GLN A 1 90 ? -9.835 -9.510 21.010 1.00 64.69 90 GLN A O 1
ATOM 769 N N . ASN A 1 91 ? -9.045 -9.490 18.909 1.00 60.34 91 ASN A N 1
ATOM 770 C CA . ASN A 1 91 ? -10.355 -9.436 18.259 1.00 60.34 91 ASN A CA 1
ATOM 771 C C . ASN A 1 91 ? -10.970 -10.818 17.974 1.00 60.34 91 ASN A C 1
ATOM 773 O O . ASN A 1 91 ? -12.103 -10.872 17.510 1.00 60.34 91 ASN A O 1
ATOM 777 N N . LYS A 1 92 ? -10.260 -11.926 18.257 1.00 62.69 92 LYS A N 1
ATOM 778 C CA . LYS A 1 92 ? -10.665 -13.312 17.917 1.00 62.69 92 LYS A CA 1
ATOM 779 C C . LYS A 1 92 ? -11.084 -13.497 16.447 1.00 62.69 92 LYS A C 1
ATOM 781 O O . LYS A 1 92 ? -11.793 -14.447 16.118 1.00 62.69 92 LYS A O 1
ATOM 786 N N . ASP A 1 93 ? -10.638 -12.614 15.558 1.00 64.12 93 ASP A N 1
ATOM 787 C CA . ASP A 1 93 ? -11.116 -12.581 14.182 1.00 64.12 93 ASP A CA 1
ATOM 788 C C . ASP A 1 93 ? -10.281 -13.516 13.298 1.00 64.12 93 ASP A C 1
ATOM 790 O O . ASP A 1 93 ? -9.218 -13.171 12.774 1.00 64.12 93 ASP A O 1
ATOM 794 N N . VAL A 1 94 ? -10.758 -14.757 13.184 1.00 65.75 94 VAL A N 1
ATOM 795 C CA . VAL A 1 94 ? -10.118 -15.830 12.409 1.00 65.75 94 VAL A CA 1
ATOM 796 C C . VAL A 1 94 ? -10.020 -15.469 10.922 1.00 65.75 94 VAL A C 1
ATOM 798 O O . VAL A 1 94 ? -9.102 -15.929 10.239 1.00 65.75 94 VAL A O 1
ATOM 801 N N . MET A 1 95 ? -10.930 -14.637 10.409 1.00 63.72 95 MET A N 1
ATOM 802 C CA . MET A 1 95 ? -10.933 -14.222 9.006 1.00 63.72 95 MET A CA 1
ATOM 803 C C . MET A 1 95 ? -9.759 -13.285 8.711 1.00 63.72 95 MET A C 1
ATOM 805 O O . MET A 1 95 ? -9.047 -13.484 7.725 1.00 63.72 95 MET A O 1
ATOM 809 N N . LEU A 1 96 ? -9.476 -12.354 9.627 1.00 60.25 96 LEU A N 1
ATOM 810 C CA . LEU A 1 96 ? -8.343 -11.435 9.525 1.00 60.25 96 LEU A CA 1
ATOM 811 C C . LEU A 1 96 ? -6.993 -12.180 9.567 1.00 60.25 96 LEU A C 1
ATOM 813 O O . LEU A 1 96 ? -6.093 -11.868 8.788 1.00 60.25 96 LEU A O 1
ATOM 817 N N . VAL A 1 97 ? -6.862 -13.223 10.405 1.00 64.81 97 VAL A N 1
ATOM 818 C CA . VAL A 1 97 ? -5.663 -14.095 10.425 1.00 64.81 97 VAL A CA 1
ATOM 819 C C . VAL A 1 97 ? -5.475 -14.812 9.085 1.00 64.81 97 VAL A C 1
ATOM 821 O O . VAL A 1 97 ? -4.364 -14.854 8.557 1.00 64.81 97 VAL A O 1
ATOM 824 N N . LYS A 1 98 ? -6.550 -15.381 8.524 1.00 66.56 98 LYS A N 1
ATOM 825 C CA . LYS A 1 98 ? -6.499 -16.112 7.248 1.00 66.56 98 LYS A CA 1
ATOM 826 C C . LYS A 1 98 ? -6.113 -15.200 6.086 1.00 66.56 98 LYS A C 1
ATOM 828 O O . LYS A 1 98 ? -5.244 -15.568 5.301 1.00 66.56 98 LYS A O 1
ATOM 833 N N . MET A 1 99 ? -6.695 -14.002 6.010 1.00 61.41 99 MET A N 1
ATOM 834 C CA . MET A 1 99 ? -6.318 -12.999 5.010 1.00 61.41 99 MET A CA 1
ATOM 835 C C . MET A 1 99 ? -4.855 -12.569 5.139 1.00 61.41 99 MET A C 1
ATOM 837 O O . MET A 1 99 ? -4.176 -12.378 4.132 1.00 61.41 99 MET A O 1
ATOM 841 N N . PHE A 1 100 ? -4.351 -12.452 6.368 1.00 65.06 100 PHE A N 1
ATOM 842 C CA . PHE A 1 100 ? -2.956 -12.107 6.616 1.00 65.06 100 PHE A CA 1
ATOM 843 C C . PHE A 1 100 ? -1.987 -13.189 6.124 1.00 65.06 100 PHE A C 1
ATOM 845 O O . PHE A 1 100 ? -1.020 -12.889 5.427 1.00 65.06 100 PHE A O 1
ATOM 852 N N . LEU A 1 101 ? -2.266 -14.454 6.453 1.00 70.44 101 LEU A N 1
ATOM 853 C CA . LEU A 1 101 ? -1.475 -15.597 5.989 1.00 70.44 101 LEU A CA 1
ATOM 854 C C . LEU A 1 101 ? -1.521 -15.740 4.464 1.00 70.44 101 LEU A C 1
ATOM 856 O O . LEU A 1 101 ? -0.497 -16.030 3.851 1.00 70.44 101 LEU A O 1
ATOM 860 N N . LEU A 1 102 ? -2.682 -15.495 3.851 1.00 73.12 102 LEU A N 1
ATOM 861 C CA . LEU A 1 102 ? -2.840 -15.526 2.400 1.00 73.12 102 LEU A CA 1
ATOM 862 C C . LEU A 1 102 ? -2.016 -14.426 1.717 1.00 73.12 102 LEU A C 1
ATOM 864 O O . LEU A 1 102 ? -1.288 -14.720 0.773 1.00 73.12 102 LEU A O 1
ATOM 868 N N . ASN A 1 103 ? -2.070 -13.187 2.217 1.00 65.94 103 ASN A N 1
ATOM 869 C CA . ASN A 1 103 ? -1.236 -12.096 1.704 1.00 65.94 103 ASN A CA 1
ATOM 870 C C . ASN A 1 103 ? 0.256 -12.403 1.858 1.00 65.94 103 ASN A C 1
ATOM 872 O O . ASN A 1 103 ? 1.020 -12.212 0.915 1.00 65.94 103 ASN A O 1
ATOM 876 N N . TYR A 1 104 ? 0.671 -12.941 3.008 1.00 69.94 104 TYR A N 1
ATOM 877 C CA . TYR A 1 104 ? 2.057 -13.354 3.216 1.00 69.94 104 TYR A CA 1
ATOM 878 C C . TYR A 1 104 ? 2.497 -14.410 2.193 1.00 69.94 104 TYR A C 1
ATOM 880 O O . TYR A 1 104 ? 3.566 -14.284 1.599 1.00 69.94 104 TYR A O 1
ATOM 888 N N . LEU A 1 105 ? 1.650 -15.412 1.930 1.00 72.12 105 LEU A N 1
ATOM 889 C CA . LEU A 1 105 ? 1.913 -16.444 0.929 1.00 72.12 105 LEU A CA 1
ATOM 890 C C . LEU A 1 105 ? 2.021 -15.853 -0.484 1.00 72.12 105 LEU A C 1
ATOM 892 O O . LEU A 1 105 ? 2.946 -16.200 -1.214 1.00 72.12 105 LEU A O 1
ATOM 896 N N . ILE A 1 106 ? 1.129 -14.929 -0.856 1.00 72.88 106 ILE A N 1
ATOM 897 C CA . ILE A 1 106 ? 1.171 -14.235 -2.151 1.00 72.88 106 ILE A CA 1
ATOM 898 C C . ILE A 1 106 ? 2.492 -13.482 -2.313 1.00 72.88 106 ILE A C 1
ATOM 900 O O . ILE A 1 106 ? 3.155 -13.632 -3.336 1.00 72.88 106 ILE A O 1
ATOM 904 N N . VAL A 1 107 ? 2.925 -12.715 -1.309 1.00 65.75 107 VAL A N 1
ATOM 905 C CA . VAL A 1 107 ? 4.198 -11.987 -1.405 1.00 65.75 107 VAL A CA 1
ATOM 906 C C . VAL A 1 107 ? 5.386 -12.949 -1.451 1.00 65.75 107 VAL A C 1
ATOM 908 O O . VAL A 1 107 ? 6.318 -12.722 -2.222 1.00 65.75 107 VAL A O 1
ATOM 911 N N . LEU A 1 108 ? 5.359 -14.045 -0.690 1.00 69.88 108 LEU A N 1
ATOM 912 C CA . LEU A 1 108 ? 6.418 -15.056 -0.704 1.00 69.88 108 LEU A CA 1
ATOM 913 C C . LEU A 1 108 ? 6.539 -15.743 -2.074 1.00 69.88 108 LEU A C 1
ATOM 915 O O . LEU A 1 108 ? 7.644 -16.039 -2.517 1.00 69.88 108 LEU A O 1
ATOM 919 N N . VAL A 1 109 ? 5.416 -15.937 -2.770 1.00 74.44 109 VAL A N 1
ATOM 920 C CA . VAL A 1 109 ? 5.386 -16.483 -4.133 1.00 74.44 109 VAL A CA 1
ATOM 921 C C . VAL A 1 109 ? 5.814 -15.443 -5.169 1.00 74.44 109 VAL A C 1
ATOM 923 O O . VAL A 1 109 ? 6.587 -15.773 -6.059 1.00 74.44 109 VAL A O 1
ATOM 926 N N . LEU A 1 110 ? 5.357 -14.190 -5.068 1.00 74.00 110 LEU A N 1
ATOM 927 C CA . LEU A 1 110 ? 5.640 -13.136 -6.055 1.00 74.00 110 LEU A CA 1
ATOM 928 C C . LEU A 1 110 ? 7.052 -12.543 -5.941 1.00 74.00 110 LEU A C 1
ATOM 930 O O . LEU A 1 110 ? 7.598 -12.047 -6.930 1.00 74.00 110 LEU A O 1
ATOM 934 N N . SER A 1 111 ? 7.668 -12.597 -4.761 1.00 74.12 111 SER A N 1
ATOM 935 C CA . SER A 1 111 ? 8.996 -12.023 -4.526 1.00 74.12 111 SER A CA 1
ATOM 936 C C . SER A 1 111 ? 10.122 -12.686 -5.343 1.00 74.12 111 SER A C 1
ATOM 938 O O . SER A 1 111 ? 10.913 -11.942 -5.930 1.00 74.12 111 SER A O 1
ATOM 940 N N . PRO A 1 112 ? 10.181 -14.023 -5.516 1.00 75.69 112 PRO A N 1
ATOM 941 C CA . PRO A 1 112 ? 11.080 -14.665 -6.475 1.00 75.69 112 PRO A CA 1
ATOM 942 C C . PRO A 1 112 ? 10.897 -14.172 -7.913 1.00 75.69 112 PRO A C 1
ATOM 944 O O . PRO A 1 112 ? 11.885 -13.871 -8.576 1.00 75.69 112 PRO A O 1
ATOM 947 N N . PHE A 1 113 ? 9.657 -14.025 -8.396 1.00 76.19 113 PHE A N 1
ATOM 948 C CA . PHE A 1 113 ? 9.405 -13.550 -9.764 1.00 76.19 113 PHE A CA 1
ATOM 949 C C . PHE A 1 113 ? 9.875 -12.105 -9.965 1.00 76.19 113 PHE A C 1
ATOM 951 O O . PHE A 1 113 ? 10.461 -11.789 -10.998 1.00 76.19 113 PHE A O 1
ATOM 958 N N . MET A 1 114 ? 9.697 -11.242 -8.960 1.00 73.75 114 MET A N 1
ATOM 959 C CA . MET A 1 114 ? 10.230 -9.872 -8.962 1.00 73.75 114 MET A CA 1
ATOM 960 C C . MET A 1 114 ? 11.764 -9.844 -9.033 1.00 73.75 114 MET A C 1
ATOM 962 O O . MET A 1 114 ? 12.339 -9.036 -9.767 1.00 73.75 114 MET A O 1
ATOM 966 N N . ILE A 1 115 ? 12.438 -10.727 -8.289 1.00 73.69 115 ILE A N 1
ATOM 967 C CA . ILE A 1 115 ? 13.902 -10.864 -8.326 1.00 73.69 115 ILE A CA 1
ATOM 968 C C . ILE A 1 115 ? 14.353 -11.366 -9.703 1.00 73.69 115 ILE A C 1
ATOM 970 O O . ILE A 1 115 ? 15.259 -10.780 -10.295 1.00 73.69 115 ILE A O 1
ATOM 974 N N . LEU A 1 116 ? 13.691 -12.391 -10.247 1.00 77.38 116 LEU A N 1
ATOM 975 C CA . LEU A 1 116 ? 13.983 -12.943 -11.572 1.00 77.38 116 LEU A CA 1
ATOM 976 C C . LEU A 1 116 ? 13.777 -11.912 -12.689 1.00 77.38 116 LEU A C 1
ATOM 978 O O . LEU A 1 116 ? 14.618 -11.811 -13.577 1.00 77.38 116 LEU A O 1
ATOM 982 N N . ALA A 1 117 ? 12.721 -11.097 -12.626 1.00 75.75 117 ALA A N 1
ATOM 983 C CA . ALA A 1 117 ? 12.475 -10.030 -13.595 1.00 75.75 117 ALA A CA 1
ATOM 984 C C . ALA A 1 117 ? 13.573 -8.953 -13.564 1.00 75.75 117 ALA A C 1
ATOM 986 O O . ALA A 1 117 ? 14.030 -8.501 -14.615 1.00 75.75 117 ALA A O 1
ATOM 987 N N . LYS A 1 118 ? 14.045 -8.571 -12.367 1.00 75.81 118 LYS A N 1
ATOM 988 C CA . LYS A 1 118 ? 15.185 -7.651 -12.225 1.00 75.81 118 LYS A CA 1
ATOM 989 C C . LYS A 1 118 ? 16.469 -8.256 -12.777 1.00 75.81 118 LYS A C 1
ATOM 991 O O . LYS A 1 118 ? 17.162 -7.581 -13.531 1.00 75.81 118 LYS A O 1
ATOM 996 N N . LEU A 1 119 ? 16.775 -9.507 -12.431 1.00 85.75 119 LEU A N 1
ATOM 997 C CA . LEU A 1 119 ? 17.944 -10.213 -12.962 1.00 85.75 119 LEU A CA 1
ATOM 998 C C . LEU A 1 119 ? 17.900 -10.265 -14.487 1.00 85.75 119 LEU A C 1
ATOM 1000 O O . LEU A 1 119 ? 18.869 -9.878 -15.128 1.00 85.75 119 LEU A O 1
ATOM 1004 N N . TRP A 1 120 ? 16.754 -10.634 -15.061 1.00 90.56 120 TRP A N 1
ATOM 1005 C CA . TRP A 1 120 ? 16.556 -10.649 -16.505 1.00 90.56 120 TRP A CA 1
ATOM 1006 C C . TRP A 1 120 ? 16.788 -9.271 -17.139 1.00 90.56 120 TRP A C 1
ATOM 1008 O O . TRP A 1 120 ? 17.528 -9.166 -18.115 1.00 90.56 120 TRP A O 1
ATOM 1018 N N . PHE A 1 121 ? 16.238 -8.202 -16.555 1.00 86.00 121 PHE A N 1
ATOM 1019 C CA . PHE A 1 121 ? 16.445 -6.837 -17.046 1.00 86.00 121 PHE A CA 1
ATOM 1020 C C . PHE A 1 121 ? 17.919 -6.402 -16.979 1.00 86.00 121 PHE A C 1
ATOM 1022 O O . PHE A 1 121 ? 18.429 -5.812 -17.932 1.00 86.00 121 PHE A O 1
ATOM 1029 N N . TYR A 1 122 ? 18.630 -6.710 -15.889 1.00 88.69 122 TYR A N 1
ATOM 1030 C CA . TYR A 1 122 ? 20.061 -6.411 -15.770 1.00 88.69 122 TYR A CA 1
ATOM 1031 C C . TYR A 1 122 ? 20.901 -7.222 -16.758 1.00 88.69 122 TYR A C 1
ATOM 1033 O O . TYR A 1 122 ? 21.800 -6.664 -17.386 1.00 88.69 122 TYR A O 1
ATOM 1041 N N . SER A 1 123 ? 20.586 -8.505 -16.947 1.00 88.38 123 SER A N 1
ATOM 1042 C CA . SER A 1 123 ? 21.231 -9.345 -17.957 1.00 88.38 123 SER A CA 1
ATOM 1043 C C . SER A 1 123 ? 21.007 -8.791 -19.364 1.00 88.38 123 SER A C 1
ATOM 1045 O O . SER A 1 123 ? 21.959 -8.692 -20.133 1.00 88.38 123 SER A O 1
ATOM 1047 N N . TYR A 1 124 ? 19.787 -8.357 -19.688 1.00 91.81 124 TYR A N 1
ATOM 1048 C CA . TYR A 1 124 ? 19.475 -7.725 -20.969 1.00 91.81 124 TYR A CA 1
ATOM 1049 C C . TYR A 1 124 ? 20.281 -6.432 -21.189 1.00 91.81 124 TYR A C 1
ATOM 1051 O O . TYR A 1 124 ? 20.937 -6.286 -22.218 1.00 91.81 124 TYR A O 1
ATOM 1059 N N . ARG A 1 125 ? 20.320 -5.533 -20.195 1.00 81.31 125 ARG A N 1
ATOM 1060 C CA . ARG A 1 125 ? 21.115 -4.291 -20.253 1.00 81.31 125 ARG A CA 1
ATOM 1061 C C . ARG A 1 125 ? 22.613 -4.550 -20.414 1.00 81.31 125 ARG A C 1
ATOM 1063 O O . ARG A 1 125 ? 23.277 -3.827 -21.150 1.00 81.31 125 ARG A O 1
ATOM 1070 N N . LEU A 1 126 ? 23.149 -5.571 -19.746 1.00 91.69 126 LEU A N 1
ATOM 1071 C CA . LEU A 1 126 ? 24.550 -5.967 -19.892 1.00 91.69 126 LEU A CA 1
ATOM 1072 C C . LEU A 1 126 ? 24.849 -6.436 -21.322 1.00 91.69 126 LEU A C 1
ATOM 1074 O O . LEU A 1 126 ? 25.863 -6.053 -21.897 1.00 91.69 126 LEU A O 1
ATOM 1078 N N . VAL A 1 127 ? 23.947 -7.221 -21.917 1.00 90.75 127 VAL A N 1
ATOM 1079 C CA . VAL A 1 127 ? 24.070 -7.664 -23.312 1.00 90.75 127 VAL A CA 1
ATOM 1080 C C . VAL A 1 127 ? 24.003 -6.480 -24.279 1.00 90.75 127 VAL A C 1
ATOM 1082 O O . VAL A 1 127 ? 24.794 -6.427 -25.218 1.00 90.75 127 VAL A O 1
ATOM 1085 N N . GLU A 1 128 ? 23.108 -5.516 -24.054 1.00 88.00 128 GLU A N 1
ATOM 1086 C CA . GLU A 1 128 ? 23.056 -4.283 -24.851 1.00 88.00 128 GLU A CA 1
ATOM 1087 C C . GLU A 1 128 ? 24.347 -3.467 -24.750 1.00 88.00 128 GLU A C 1
ATOM 1089 O O . GLU A 1 128 ? 24.825 -2.980 -25.770 1.00 88.00 128 GLU A O 1
ATOM 1094 N N . LEU A 1 129 ? 24.944 -3.352 -23.559 1.00 87.94 129 LEU A N 1
ATOM 1095 C CA . LEU A 1 129 ? 26.227 -2.667 -23.367 1.00 87.94 129 LEU A CA 1
ATOM 1096 C C . LEU A 1 129 ? 27.362 -3.355 -24.133 1.00 87.94 129 LEU A C 1
ATOM 1098 O O . LEU A 1 129 ? 28.146 -2.685 -24.799 1.00 87.94 129 LEU A O 1
ATOM 1102 N N . ILE A 1 130 ? 27.427 -4.689 -24.082 1.00 89.38 130 ILE A N 1
ATOM 1103 C CA . ILE A 1 130 ? 28.436 -5.464 -24.818 1.00 89.38 130 ILE A CA 1
ATOM 1104 C C . ILE A 1 130 ? 28.247 -5.297 -26.332 1.00 89.38 130 ILE A C 1
ATOM 1106 O O . ILE A 1 130 ? 29.225 -5.107 -27.051 1.00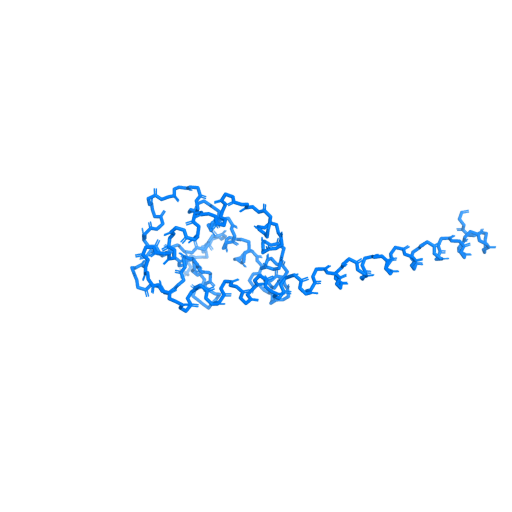 89.38 130 ILE A O 1
ATOM 1110 N N . ARG A 1 131 ? 27.001 -5.319 -26.825 1.00 85.12 131 ARG A N 1
ATOM 1111 C CA . ARG A 1 131 ? 26.696 -5.109 -28.252 1.00 85.12 131 ARG A CA 1
ATOM 1112 C C . ARG A 1 131 ? 26.996 -3.681 -28.707 1.00 85.12 131 ARG A C 1
ATOM 1114 O O . ARG A 1 131 ? 27.663 -3.504 -29.716 1.00 85.12 131 ARG A O 1
ATOM 1121 N N . GLY A 1 132 ? 26.580 -2.673 -27.942 1.00 81.50 132 GLY A N 1
ATOM 1122 C CA . GLY A 1 132 ? 26.864 -1.267 -28.243 1.00 81.50 132 GLY A CA 1
ATOM 1123 C C . GLY A 1 132 ? 28.360 -0.933 -28.215 1.00 81.50 132 GLY A C 1
ATOM 1124 O O . GLY A 1 132 ? 28.818 -0.121 -29.017 1.00 81.50 132 GLY A O 1
ATOM 1125 N N . GLY A 1 133 ? 29.128 -1.599 -27.344 1.00 73.81 133 GLY A N 1
ATOM 1126 C CA . GLY A 1 133 ? 30.591 -1.538 -27.337 1.00 73.81 133 GLY A CA 1
ATOM 1127 C C . GLY A 1 133 ? 31.239 -2.255 -28.528 1.00 73.81 133 GLY A C 1
ATOM 1128 O O . GLY A 1 133 ? 32.226 -1.761 -29.063 1.00 73.81 133 GLY A O 1
ATOM 1129 N N . ALA A 1 134 ? 30.674 -3.377 -28.990 1.00 71.31 134 ALA A N 1
ATOM 1130 C CA . ALA A 1 134 ? 31.142 -4.085 -30.187 1.00 71.31 134 ALA A CA 1
ATOM 1131 C C . ALA A 1 134 ? 30.869 -3.306 -31.488 1.00 71.31 134 ALA A C 1
ATOM 1133 O O . ALA A 1 134 ? 31.672 -3.368 -32.416 1.00 71.31 134 ALA A O 1
ATOM 1134 N N . ASP A 1 135 ? 29.786 -2.526 -31.528 1.00 73.00 135 ASP A N 1
ATOM 1135 C CA . ASP A 1 135 ? 29.433 -1.653 -32.656 1.00 73.00 135 ASP A CA 1
ATOM 1136 C C . ASP A 1 135 ? 30.210 -0.315 -32.666 1.00 73.00 135 ASP A C 1
ATOM 1138 O O . ASP A 1 135 ? 29.971 0.530 -33.531 1.00 73.00 135 ASP A O 1
ATOM 1142 N N . GLY A 1 136 ? 31.126 -0.087 -31.711 1.00 51.22 136 GLY A N 1
ATOM 1143 C CA . GLY A 1 136 ? 31.992 1.101 -31.661 1.00 51.22 136 GLY A CA 1
ATOM 1144 C C . GLY A 1 136 ? 31.258 2.432 -31.446 1.00 51.22 136 GLY A C 1
ATOM 1145 O O . GLY A 1 136 ? 31.788 3.482 -31.799 1.00 51.22 136 GLY A O 1
ATOM 1146 N N . LYS A 1 137 ? 30.030 2.403 -30.907 1.00 57.72 137 LYS A N 1
ATOM 1147 C CA . LYS A 1 137 ? 29.184 3.592 -30.668 1.00 57.72 137 LYS A CA 1
ATOM 1148 C C . LYS A 1 137 ? 29.226 4.125 -29.227 1.00 57.72 137 LYS A C 1
ATOM 1150 O O . LYS A 1 137 ? 28.432 5.008 -28.901 1.00 57.72 137 LYS A O 1
ATOM 1155 N N . ALA A 1 138 ? 30.094 3.575 -28.380 1.00 51.31 138 ALA A N 1
ATOM 1156 C CA . ALA A 1 138 ? 30.316 4.026 -27.006 1.00 51.31 138 ALA A CA 1
ATOM 1157 C C . ALA A 1 138 ? 31.454 5.050 -26.928 1.00 51.31 138 ALA A C 1
ATOM 1159 O O . ALA A 1 138 ? 32.471 4.840 -27.626 1.00 51.31 138 ALA A O 1
#